Protein AF-A0A3N5S1J9-F1 (afdb_monomer)

Foldseek 3Di:
DADQKDAACDCLQPPVAHHQKMFGFDCPDPCKPPVNDDQFWWFWWFQQADADPVRGTDIDIFGFHDWDDDPNAIFTATGRPNDPGGDPSGRPGHHNNGGRITGPDIGPHVVVVVVCCDPPNVVVVVVVVVVVVVVVPPPDPPPPPDPDD

Solvent-accessible surface area (backbone atoms only — not comparable to full-atom values): 8534 Å² total; per-residue (Å²): 134,88,75,54,64,47,74,36,84,53,64,41,32,33,89,85,43,49,62,51,17,34,38,32,41,41,52,88,46,73,81,30,27,73,97,51,62,52,70,67,42,41,34,34,30,39,22,79,69,41,56,44,98,88,67,44,59,34,77,47,70,30,29,28,73,41,74,52,70,55,98,89,36,69,27,35,33,26,28,27,71,59,42,96,64,64,47,80,46,47,38,23,84,36,44,72,89,29,56,66,22,29,55,78,46,75,46,77,36,60,69,57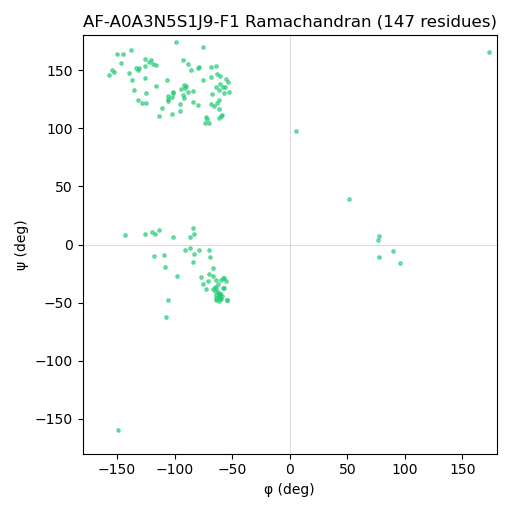,56,54,53,54,60,33,87,71,50,35,58,55,54,51,51,52,54,53,50,51,52,56,57,70,67,51,79,77,81,78,80,79,79,77,83,80,132

Radius of gyration: 24.7 Å; Cα contacts (8 Å, |Δi|>4): 249; chains: 1; bounding box: 45×32×92 Å

Sequence (149 aa):
SFNPFYVVVSGSMVPKINIGDIVIIKNNSFETSFNNLRVGDIIVFRAPEATTEDGKPKVIVHRISEIGTFLGKEVVTTKGDANPYSIPGIDFPLFMENYVGKVVYVIPKIGTISMILTPPINYIIMAIIIGLLIYSIRPRKVEHENETV

Secondary structure (DSSP, 8-state):
----EEE--SGGGTTTS-TT-EEEEE-SSGGGSGGG--TT-EEEEEEEEEE-TTSPEEEEEEEEEEEEEETTEEEEEEE-TT-SS--BTTTBSB-TTTEEEEEEEEE--HHHHHHHTSTTHHHHHHHHHHHHHHHHHSPP---------

Structure (mmCIF, N/CA/C/O backbone):
data_AF-A0A3N5S1J9-F1
#
_entry.id   AF-A0A3N5S1J9-F1
#
loop_
_atom_site.group_PDB
_atom_site.id
_atom_site.type_symbol
_atom_site.label_atom_id
_atom_site.label_alt_id
_atom_site.label_comp_id
_atom_site.label_asym_id
_atom_site.label_entity_id
_atom_site.label_seq_id
_atom_site.pdbx_PDB_ins_code
_atom_site.Cartn_x
_atom_site.Cartn_y
_atom_site.Cartn_z
_atom_site.occupancy
_atom_site.B_iso_or_equiv
_atom_site.auth_seq_id
_atom_site.auth_comp_id
_atom_site.auth_asym_id
_atom_site.auth_atom_id
_atom_site.pdbx_PDB_model_num
ATOM 1 N N . SER A 1 1 ? 3.950 18.140 0.363 1.00 69.62 1 SER A N 1
ATOM 2 C CA . SER A 1 1 ? 4.121 17.657 -1.022 1.00 69.62 1 SER A CA 1
ATOM 3 C C . SER A 1 1 ? 3.573 16.242 -1.117 1.00 69.62 1 SER A C 1
ATOM 5 O O . SER A 1 1 ? 3.839 15.458 -0.211 1.00 69.62 1 SER A O 1
ATOM 7 N N . PHE A 1 2 ? 2.764 15.936 -2.133 1.00 85.00 2 PHE A N 1
ATOM 8 C CA . PHE A 1 2 ? 2.235 14.590 -2.386 1.00 85.00 2 PHE A CA 1
ATOM 9 C C . PHE A 1 2 ? 3.272 13.777 -3.171 1.00 85.00 2 PHE A C 1
ATOM 11 O O . PHE A 1 2 ? 3.805 14.282 -4.156 1.00 85.00 2 PHE A O 1
ATOM 18 N N . ASN A 1 3 ? 3.563 12.547 -2.740 1.00 90.56 3 ASN A N 1
ATOM 19 C CA . ASN A 1 3 ? 4.427 11.637 -3.489 1.00 90.56 3 ASN A CA 1
ATOM 20 C C . ASN A 1 3 ? 3.554 10.595 -4.214 1.00 90.56 3 ASN A C 1
ATOM 22 O O . ASN A 1 3 ? 2.923 9.783 -3.537 1.00 90.56 3 ASN A O 1
ATOM 26 N N . PRO A 1 4 ? 3.483 10.611 -5.558 1.00 92.81 4 PRO A N 1
ATOM 27 C CA . PRO A 1 4 ? 2.614 9.711 -6.309 1.00 92.81 4 PRO A CA 1
ATOM 28 C C . PRO A 1 4 ? 3.171 8.290 -6.460 1.00 92.81 4 PRO A C 1
ATOM 30 O O . PRO A 1 4 ? 2.478 7.447 -7.026 1.00 92.81 4 PRO A O 1
ATOM 33 N N . PHE A 1 5 ? 4.394 8.002 -5.998 1.00 94.19 5 PHE A N 1
ATOM 34 C CA . PHE A 1 5 ? 5.000 6.679 -6.139 1.00 94.19 5 PHE A CA 1
ATOM 35 C C . PHE A 1 5 ? 5.768 6.221 -4.894 1.00 94.19 5 PHE A C 1
ATOM 37 O O . PHE A 1 5 ? 6.385 7.017 -4.187 1.00 94.19 5 PHE A O 1
ATOM 44 N N . TYR A 1 6 ? 5.758 4.909 -4.649 1.00 95.06 6 TYR A N 1
ATOM 45 C CA . TYR A 1 6 ? 6.461 4.268 -3.534 1.00 95.06 6 TYR A CA 1
ATOM 46 C C . TYR A 1 6 ? 7.159 2.993 -3.998 1.00 95.06 6 TYR A C 1
ATOM 48 O O . TYR A 1 6 ? 6.608 2.238 -4.795 1.00 95.06 6 TYR A O 1
ATOM 56 N N . VAL A 1 7 ? 8.362 2.743 -3.481 1.00 93.31 7 VAL A N 1
ATOM 57 C CA . VAL A 1 7 ? 9.087 1.483 -3.695 1.00 93.31 7 VAL A CA 1
ATOM 58 C C . VAL A 1 7 ? 8.669 0.492 -2.615 1.00 93.31 7 VAL A C 1
ATOM 60 O O . VAL A 1 7 ? 8.678 0.822 -1.429 1.00 93.31 7 VAL A O 1
ATOM 63 N N . VAL A 1 8 ? 8.321 -0.727 -3.013 1.00 94.50 8 VAL A N 1
ATOM 64 C CA . VAL A 1 8 ? 7.974 -1.802 -2.082 1.00 94.50 8 VAL A CA 1
ATOM 65 C C . VAL A 1 8 ? 9.243 -2.416 -1.509 1.00 94.50 8 VAL A C 1
ATOM 67 O O . VAL A 1 8 ? 10.080 -2.945 -2.239 1.00 94.50 8 VAL A O 1
ATOM 70 N N . VAL A 1 9 ? 9.380 -2.351 -0.186 1.00 92.69 9 VAL A N 1
ATOM 71 C CA . VAL A 1 9 ? 10.600 -2.764 0.532 1.00 92.69 9 VAL A CA 1
ATOM 72 C C . VAL A 1 9 ? 10.438 -4.053 1.340 1.00 92.69 9 VAL A C 1
ATOM 74 O O . VAL A 1 9 ? 11.427 -4.590 1.828 1.00 92.69 9 VAL A O 1
ATOM 77 N N . SER A 1 10 ? 9.216 -4.573 1.480 1.00 93.94 10 SER A N 1
ATOM 78 C CA . SER A 1 10 ? 8.920 -5.797 2.232 1.00 93.94 10 SER A CA 1
ATOM 79 C C . SER A 1 10 ? 8.159 -6.815 1.382 1.00 93.94 10 SER A C 1
ATOM 81 O O . SER A 1 10 ? 7.536 -6.480 0.376 1.00 93.94 10 SER A O 1
ATOM 83 N N . GLY A 1 11 ? 8.211 -8.082 1.794 1.00 95.44 11 GLY A N 1
ATOM 84 C CA . GLY A 1 11 ? 7.514 -9.181 1.123 1.00 95.44 11 GLY A CA 1
ATOM 85 C C . GLY A 1 11 ? 6.042 -9.340 1.511 1.00 95.44 11 GLY A C 1
ATOM 86 O O . GLY A 1 11 ? 5.446 -10.344 1.140 1.00 95.44 11 GLY A O 1
ATOM 87 N N . SER A 1 12 ? 5.438 -8.403 2.256 1.00 97.19 12 SER A N 1
ATOM 88 C CA . SER A 1 12 ? 4.078 -8.588 2.794 1.00 97.19 12 SER A CA 1
ATOM 89 C C . SER A 1 12 ? 2.996 -8.637 1.715 1.00 97.19 12 SER A C 1
ATOM 91 O O . SER A 1 12 ? 1.923 -9.176 1.958 1.00 97.19 12 SER A O 1
ATOM 93 N N . MET A 1 13 ? 3.269 -8.112 0.519 1.00 97.81 13 MET A N 1
ATOM 94 C CA . MET A 1 13 ? 2.332 -8.091 -0.611 1.00 97.81 13 MET A CA 1
ATOM 95 C C . MET A 1 13 ? 2.602 -9.175 -1.670 1.00 97.81 13 MET 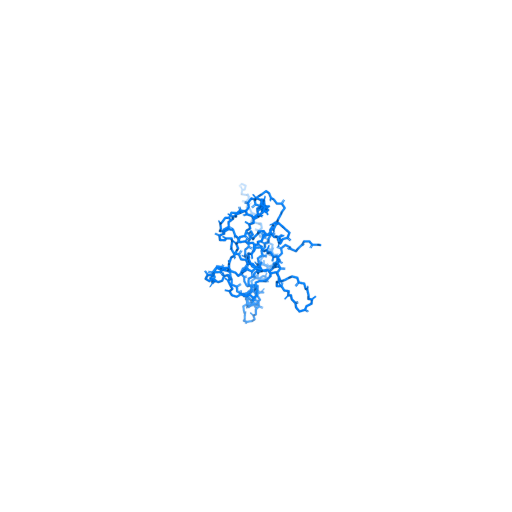A C 1
ATOM 97 O O . MET A 1 13 ? 1.951 -9.198 -2.717 1.00 97.81 13 MET A O 1
ATOM 101 N N . VAL A 1 14 ? 3.541 -10.090 -1.415 1.00 95.88 14 VAL A N 1
ATOM 102 C CA . VAL A 1 14 ? 3.824 -11.233 -2.298 1.00 95.88 14 VAL A CA 1
ATOM 103 C C . VAL A 1 14 ? 2.634 -12.213 -2.283 1.00 95.88 14 VAL A C 1
ATOM 105 O O . VAL A 1 14 ? 2.012 -12.390 -1.237 1.00 95.88 14 VAL A O 1
ATOM 108 N N . PRO A 1 15 ? 2.295 -12.866 -3.416 1.00 93.94 15 PRO A N 1
ATOM 109 C CA . PRO A 1 15 ? 2.960 -12.795 -4.724 1.00 93.94 15 PRO A CA 1
ATOM 110 C C . PRO A 1 15 ? 2.476 -11.655 -5.627 1.00 93.94 15 PRO A C 1
ATOM 112 O O . PRO A 1 15 ? 2.992 -11.502 -6.733 1.00 93.94 15 PRO A O 1
ATOM 115 N N . LYS A 1 16 ? 1.478 -10.868 -5.207 1.00 93.25 16 LYS A N 1
ATOM 116 C CA . LYS A 1 16 ? 0.833 -9.889 -6.089 1.00 93.25 16 LYS A CA 1
ATOM 117 C C . LYS A 1 16 ? 1.716 -8.677 -6.382 1.00 93.25 16 LYS A C 1
ATOM 119 O O . LYS A 1 16 ? 1.682 -8.180 -7.506 1.00 93.25 16 LYS A O 1
ATOM 124 N N . ILE A 1 17 ? 2.465 -8.207 -5.387 1.00 95.44 17 ILE A N 1
ATOM 125 C CA . ILE A 1 17 ? 3.434 -7.116 -5.506 1.00 95.44 17 ILE A CA 1
ATOM 126 C C . ILE A 1 17 ? 4.738 -7.571 -4.856 1.00 95.44 17 ILE A C 1
ATOM 128 O O . ILE A 1 17 ? 4.759 -7.981 -3.695 1.00 95.44 17 ILE A O 1
ATOM 132 N N . ASN A 1 18 ? 5.825 -7.525 -5.618 1.00 95.12 18 ASN A N 1
ATOM 133 C CA . ASN A 1 18 ? 7.121 -8.031 -5.196 1.00 95.12 18 ASN A CA 1
ATOM 134 C C . ASN A 1 18 ? 7.974 -6.937 -4.552 1.00 95.12 18 ASN A C 1
ATOM 136 O O . ASN A 1 18 ? 7.817 -5.746 -4.818 1.00 95.12 18 ASN A O 1
ATOM 140 N N . ILE A 1 19 ? 8.956 -7.363 -3.757 1.00 93.50 19 ILE A N 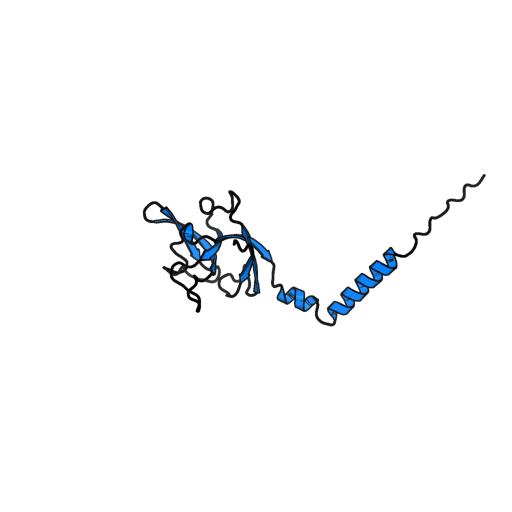1
ATOM 141 C CA . ILE A 1 19 ? 10.020 -6.477 -3.277 1.00 93.50 19 ILE A CA 1
ATOM 142 C C . ILE A 1 19 ? 10.728 -5.850 -4.488 1.00 93.50 19 ILE A C 1
ATOM 144 O O . ILE A 1 19 ? 11.136 -6.559 -5.414 1.00 93.50 19 ILE A O 1
ATOM 148 N N . GLY A 1 20 ? 10.880 -4.526 -4.461 1.00 92.06 20 GLY A N 1
ATOM 149 C CA . GLY A 1 20 ? 11.482 -3.722 -5.524 1.00 92.06 20 GLY A CA 1
ATOM 150 C C . GLY A 1 20 ? 10.506 -3.218 -6.591 1.00 92.06 20 GLY A C 1
ATOM 151 O O . GLY A 1 20 ? 10.922 -2.432 -7.444 1.00 92.06 20 GLY A O 1
ATOM 152 N N . ASP A 1 21 ? 9.234 -3.628 -6.558 1.00 94.12 21 ASP A N 1
ATOM 153 C CA . ASP A 1 21 ? 8.203 -3.035 -7.413 1.00 94.12 21 ASP A CA 1
ATOM 154 C C . ASP A 1 21 ? 7.915 -1.590 -6.983 1.00 94.12 21 ASP A C 1
ATOM 156 O O . ASP A 1 21 ? 8.065 -1.222 -5.813 1.00 94.12 21 ASP A O 1
ATOM 160 N N . ILE A 1 22 ? 7.476 -0.767 -7.934 1.00 94.88 22 ILE A N 1
ATOM 161 C CA . ILE A 1 22 ? 7.010 0.593 -7.663 1.00 94.88 22 ILE A CA 1
ATOM 162 C C . ILE A 1 22 ? 5.495 0.620 -7.766 1.00 94.88 22 ILE A C 1
ATOM 164 O O . ILE A 1 22 ? 4.929 0.267 -8.799 1.00 94.88 22 ILE A O 1
ATOM 168 N N . VAL A 1 23 ? 4.833 1.091 -6.715 1.00 96.62 23 VAL A N 1
ATOM 169 C CA . VAL A 1 23 ? 3.396 1.357 -6.740 1.00 96.62 23 VAL A CA 1
ATOM 170 C C . VAL A 1 23 ? 3.151 2.819 -7.072 1.00 96.62 23 VAL A C 1
ATOM 172 O O . VAL A 1 23 ? 3.783 3.707 -6.502 1.00 96.62 23 VAL A O 1
ATOM 175 N N . ILE A 1 24 ? 2.221 3.065 -7.990 1.00 97.31 24 ILE A N 1
ATOM 176 C CA . ILE A 1 24 ? 1.717 4.397 -8.318 1.00 97.31 24 ILE A CA 1
ATOM 177 C C . ILE A 1 24 ? 0.374 4.575 -7.628 1.00 97.31 24 ILE A C 1
ATOM 179 O O . ILE A 1 24 ? -0.508 3.719 -7.755 1.00 97.31 24 ILE A O 1
ATOM 183 N N . ILE A 1 25 ? 0.211 5.694 -6.928 1.00 97.88 25 ILE A N 1
ATOM 184 C CA . ILE A 1 25 ? -0.996 5.998 -6.166 1.00 97.88 25 ILE A CA 1
ATOM 185 C C . ILE A 1 25 ? -1.735 7.226 -6.685 1.00 97.88 25 ILE A C 1
ATOM 187 O O . ILE A 1 25 ? -1.149 8.149 -7.253 1.00 97.88 25 ILE A O 1
ATOM 191 N N . LYS A 1 26 ? -3.041 7.253 -6.426 1.00 96.62 26 LYS A N 1
ATOM 192 C CA . LYS A 1 26 ? -3.899 8.431 -6.580 1.00 96.62 26 LYS A CA 1
ATOM 193 C C . LYS A 1 26 ? -4.754 8.618 -5.330 1.00 96.62 26 LYS A C 1
ATOM 195 O O . LYS A 1 26 ? -5.083 7.651 -4.648 1.00 96.62 26 LYS A O 1
ATOM 200 N N . ASN A 1 27 ? -5.088 9.868 -5.033 1.00 93.12 27 ASN A N 1
ATOM 201 C CA . ASN A 1 27 ? -5.984 10.242 -3.935 1.00 93.12 27 ASN A CA 1
ATOM 202 C C . ASN A 1 27 ? -6.887 11.443 -4.274 1.00 93.12 27 ASN A C 1
ATOM 204 O O . ASN A 1 27 ? -7.548 11.994 -3.400 1.00 93.12 27 ASN A O 1
ATOM 208 N N . ASN A 1 28 ? -6.880 11.878 -5.535 1.00 88.12 28 ASN A N 1
ATOM 209 C CA . ASN A 1 28 ? -7.513 13.107 -6.009 1.00 88.12 28 ASN A CA 1
ATOM 210 C C . ASN A 1 28 ? -8.691 12.846 -6.962 1.00 88.12 28 ASN A C 1
ATOM 212 O O . ASN A 1 28 ? -9.150 13.768 -7.632 1.00 88.12 28 ASN A O 1
ATOM 216 N N . SER A 1 29 ? -9.169 11.603 -7.051 1.00 92.19 29 SER A N 1
ATOM 217 C CA . SER A 1 29 ? -10.364 11.240 -7.816 1.00 92.19 29 SER A CA 1
ATOM 218 C C . SER A 1 29 ? -11.417 10.619 -6.907 1.00 92.19 29 SER A C 1
ATOM 220 O O . SER A 1 29 ? -11.090 10.092 -5.847 1.00 92.19 29 SER A O 1
ATOM 222 N N . PHE A 1 30 ? -12.678 10.633 -7.346 1.00 92.62 30 PHE A N 1
ATOM 223 C CA . PHE A 1 30 ? -13.786 10.030 -6.603 1.00 92.62 30 PHE A CA 1
ATOM 224 C C . PHE A 1 30 ? -13.513 8.557 -6.254 1.00 92.62 30 PHE A C 1
ATOM 226 O O . PHE A 1 30 ? -13.614 8.179 -5.098 1.00 92.62 30 PHE A O 1
ATOM 233 N N . GLU A 1 31 ? -13.066 7.737 -7.206 1.00 93.06 31 GLU A N 1
ATOM 234 C CA . GLU A 1 31 ? -12.774 6.306 -6.978 1.00 93.06 31 GLU A CA 1
ATOM 235 C C . GLU A 1 31 ? -11.548 6.024 -6.093 1.00 93.06 31 GLU A C 1
ATOM 237 O O . GLU A 1 31 ? -11.286 4.873 -5.732 1.00 93.06 31 GLU A O 1
ATOM 242 N N . THR A 1 32 ? -10.752 7.055 -5.803 1.00 95.44 32 THR A N 1
ATOM 243 C CA . THR A 1 32 ? -9.530 6.957 -4.996 1.00 95.44 32 THR A CA 1
ATOM 244 C C . THR A 1 32 ? -9.599 7.820 -3.741 1.00 95.44 32 THR A C 1
ATOM 246 O O . THR A 1 32 ? -8.590 7.991 -3.058 1.00 95.44 32 THR A O 1
ATOM 249 N N . SER A 1 33 ? -10.771 8.364 -3.404 1.00 95.44 33 SER A N 1
ATOM 250 C CA . SER A 1 33 ? -10.993 9.014 -2.117 1.00 95.44 33 SER A CA 1
ATOM 251 C C . SER A 1 33 ? -11.223 7.966 -1.027 1.00 95.44 33 SER A C 1
ATOM 253 O O . SER A 1 33 ? -11.694 6.864 -1.302 1.00 95.44 33 SER A O 1
ATOM 255 N N . PHE A 1 34 ? -10.892 8.322 0.216 1.00 96.19 34 PHE A N 1
ATOM 256 C CA . PHE A 1 34 ? -10.997 7.420 1.366 1.00 96.19 34 PHE A CA 1
ATOM 257 C C . PHE A 1 34 ? -12.407 6.822 1.519 1.00 96.19 34 PHE A C 1
ATOM 259 O O . PHE A 1 34 ? -12.550 5.609 1.567 1.00 96.19 34 PHE A O 1
ATOM 266 N N . ASN A 1 35 ? -13.440 7.664 1.442 1.00 94.62 35 ASN A N 1
ATOM 267 C CA . ASN A 1 35 ? -14.843 7.265 1.632 1.00 94.62 35 ASN A CA 1
ATOM 268 C C . ASN A 1 35 ? -15.419 6.388 0.499 1.00 94.62 35 ASN A C 1
ATOM 270 O O . ASN A 1 35 ? -16.583 6.006 0.537 1.00 94.62 35 ASN A O 1
ATOM 274 N N . ASN A 1 36 ? -14.651 6.149 -0.567 1.00 96.25 36 ASN A N 1
ATOM 275 C CA . ASN A 1 36 ? -15.058 5.324 -1.708 1.00 96.25 36 ASN A CA 1
ATOM 276 C C . ASN A 1 36 ? -14.178 4.078 -1.867 1.00 96.25 36 ASN A C 1
ATOM 278 O O . ASN A 1 36 ? -14.263 3.381 -2.886 1.00 96.25 36 ASN A O 1
ATOM 282 N N . LEU A 1 37 ? -13.317 3.812 -0.882 1.00 97.50 37 LEU A N 1
ATOM 283 C CA . LEU A 1 37 ? -12.512 2.604 -0.835 1.00 97.50 37 LEU A CA 1
ATOM 284 C C . LEU A 1 37 ? -13.406 1.369 -0.709 1.00 97.50 37 LEU A C 1
ATOM 286 O O . LEU A 1 37 ? -14.531 1.416 -0.212 1.00 97.50 37 LEU A O 1
ATOM 290 N N . ARG A 1 38 ? -12.899 0.238 -1.193 1.00 98.12 38 ARG A N 1
ATOM 291 C CA . ARG A 1 38 ? -13.599 -1.048 -1.149 1.00 98.12 38 ARG A CA 1
ATOM 292 C C . ARG A 1 38 ? -12.691 -2.130 -0.596 1.00 98.12 38 ARG A C 1
ATOM 294 O O . ARG A 1 38 ? -11.474 -2.092 -0.776 1.00 98.12 38 ARG A O 1
ATOM 301 N N . VAL A 1 39 ? -13.296 -3.143 0.022 1.00 98.56 39 VAL A N 1
ATOM 302 C CA . VAL A 1 39 ? -12.584 -4.380 0.365 1.00 98.56 39 VAL A CA 1
ATOM 303 C C . VAL A 1 39 ? -11.900 -4.930 -0.887 1.00 98.56 39 VAL A C 1
ATOM 305 O O . VAL A 1 39 ? -12.503 -5.010 -1.957 1.00 98.56 39 VAL A O 1
ATOM 308 N N . GLY A 1 40 ? -10.620 -5.273 -0.755 1.00 98.31 40 GLY A N 1
ATOM 309 C CA . GLY A 1 40 ? -9.773 -5.722 -1.854 1.00 98.31 40 GLY A CA 1
ATOM 310 C C . GLY A 1 40 ? -8.918 -4.631 -2.505 1.00 98.31 40 GLY A C 1
ATOM 311 O O . GLY A 1 40 ? -7.943 -4.984 -3.177 1.00 98.31 40 GLY A O 1
ATOM 312 N N . ASP A 1 41 ? -9.206 -3.345 -2.282 1.00 98.56 41 ASP A N 1
ATOM 313 C CA . ASP A 1 41 ? -8.332 -2.258 -2.734 1.00 98.56 41 ASP A CA 1
ATOM 314 C C . ASP A 1 41 ? -6.963 -2.340 -2.052 1.00 98.56 41 ASP A C 1
ATOM 316 O O . ASP A 1 41 ? -6.848 -2.743 -0.896 1.00 98.56 41 ASP A O 1
ATOM 320 N N . ILE A 1 42 ? -5.909 -1.945 -2.766 1.00 98.62 42 ILE A N 1
ATOM 321 C CA . ILE A 1 42 ? -4.560 -1.820 -2.205 1.00 98.62 42 ILE A CA 1
ATOM 322 C C . ILE A 1 42 ? -4.302 -0.342 -1.963 1.00 98.62 42 ILE A C 1
ATOM 324 O O . ILE A 1 42 ? -4.444 0.472 -2.878 1.00 98.62 42 ILE A O 1
ATOM 328 N N . ILE A 1 43 ? -3.910 0.005 -0.744 1.00 98.62 43 ILE A N 1
ATOM 329 C CA . ILE A 1 43 ? -3.679 1.390 -0.348 1.00 98.62 43 ILE A CA 1
ATOM 330 C C . ILE A 1 43 ? -2.290 1.568 0.242 1.00 98.62 43 ILE A C 1
ATOM 332 O O . ILE A 1 43 ? -1.695 0.646 0.798 1.00 98.62 43 ILE A O 1
ATOM 336 N N . VAL A 1 44 ? -1.800 2.794 0.119 1.00 98.38 44 VAL A N 1
ATOM 337 C CA . VAL A 1 44 ? -0.643 3.296 0.841 1.00 98.38 44 VAL A CA 1
ATOM 338 C C . VAL A 1 44 ? -1.150 4.157 1.988 1.00 98.38 44 VAL A C 1
ATOM 340 O O . VAL A 1 44 ? -2.006 5.028 1.795 1.00 98.38 44 VAL A O 1
ATOM 343 N N . PHE A 1 45 ? -0.626 3.918 3.182 1.00 98.06 45 PHE A N 1
ATOM 344 C CA . PHE A 1 45 ? -1.006 4.647 4.387 1.00 98.06 45 PHE A CA 1
ATOM 345 C C . PHE A 1 45 ? 0.193 4.843 5.317 1.00 98.06 45 PHE A C 1
ATOM 347 O O . PHE A 1 45 ? 1.235 4.201 5.174 1.00 98.06 45 PHE A O 1
ATOM 354 N N . ARG A 1 46 ? 0.042 5.761 6.269 1.00 97.81 46 ARG A N 1
ATOM 355 C CA . ARG A 1 46 ? 0.971 5.981 7.378 1.00 97.81 46 ARG A CA 1
ATOM 356 C C . ARG A 1 46 ? 0.490 5.203 8.596 1.00 97.81 46 ARG A C 1
ATOM 358 O O . ARG A 1 46 ? -0.628 5.439 9.055 1.00 97.81 46 ARG A O 1
ATOM 365 N N . ALA A 1 47 ? 1.325 4.300 9.098 1.00 97.44 47 ALA A N 1
ATOM 366 C CA . ALA A 1 47 ? 1.017 3.498 10.274 1.00 97.44 47 ALA A CA 1
ATOM 367 C C . ALA A 1 47 ? 0.724 4.403 11.490 1.00 97.44 47 ALA A C 1
ATOM 369 O O . ALA A 1 47 ? 1.470 5.365 11.695 1.00 97.44 47 ALA A O 1
ATOM 370 N N . PRO A 1 48 ? -0.325 4.122 12.285 1.00 96.38 48 PRO A N 1
ATOM 371 C CA . PRO A 1 48 ? -0.668 4.927 13.457 1.00 96.38 48 PRO A CA 1
ATOM 372 C C . PRO A 1 48 ? 0.441 4.976 14.520 1.00 96.38 48 PRO A C 1
ATOM 374 O O . PRO A 1 48 ? 0.771 6.055 15.001 1.00 96.38 48 PRO A O 1
ATOM 377 N N . GLU A 1 49 ? 1.034 3.826 14.856 1.00 96.81 49 GLU A N 1
ATOM 378 C CA . GLU A 1 49 ? 1.963 3.695 15.992 1.00 96.81 49 GLU A CA 1
ATOM 379 C C . GLU A 1 49 ? 3.380 3.265 15.589 1.00 96.81 49 GLU A C 1
ATOM 381 O O . GLU A 1 49 ? 4.302 3.320 16.400 1.00 96.81 49 GLU A O 1
ATOM 3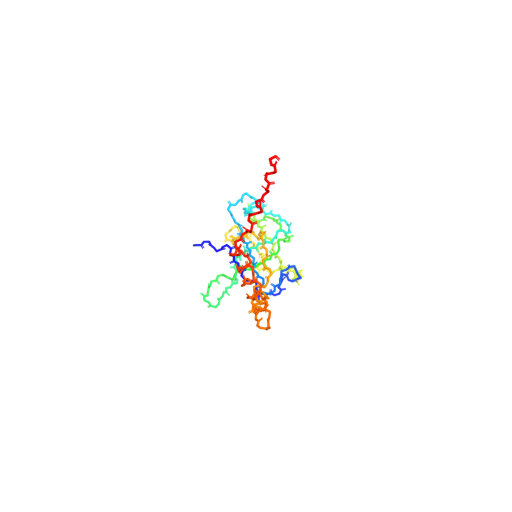86 N N . ALA A 1 50 ? 3.601 2.861 14.333 1.00 95.19 50 ALA A N 1
ATOM 387 C CA . ALA A 1 50 ? 4.937 2.497 13.866 1.00 95.19 50 ALA A CA 1
ATOM 388 C C . ALA A 1 50 ? 5.670 3.674 13.231 1.00 95.19 50 ALA A C 1
ATOM 390 O O . ALA A 1 50 ? 5.193 4.271 12.265 1.00 95.19 50 ALA A O 1
ATOM 391 N N . THR A 1 51 ? 6.894 3.919 13.697 1.00 96.00 51 THR A N 1
ATOM 392 C CA . THR A 1 51 ? 7.772 4.977 13.195 1.00 96.00 51 THR A CA 1
ATOM 393 C C . THR A 1 51 ? 9.077 4.441 12.601 1.00 96.00 51 THR A C 1
ATOM 395 O O . THR A 1 51 ? 9.517 3.323 12.876 1.00 96.00 51 THR A O 1
ATOM 398 N N . THR A 1 52 ? 9.667 5.219 11.701 1.00 94.38 52 THR A N 1
ATOM 399 C CA . THR A 1 52 ? 11.036 5.073 11.204 1.00 94.38 52 THR A CA 1
ATOM 400 C C . THR A 1 52 ? 12.037 5.568 12.254 1.00 94.38 52 THR A C 1
ATOM 402 O O . THR A 1 52 ? 11.656 6.193 13.242 1.00 94.38 52 THR A O 1
ATOM 405 N N . GLU A 1 53 ? 13.330 5.310 12.042 1.00 94.00 53 GLU A N 1
ATOM 406 C CA . GLU A 1 53 ? 14.400 5.732 12.965 1.00 94.00 53 GLU A CA 1
ATOM 407 C C . GLU A 1 53 ? 14.457 7.256 13.162 1.00 94.00 53 GLU A C 1
ATOM 409 O O . GLU A 1 53 ? 14.776 7.731 14.246 1.00 94.00 53 GLU A O 1
ATOM 414 N N . ASP A 1 54 ? 14.077 8.030 12.143 1.00 95.00 54 ASP A N 1
ATOM 415 C CA . ASP A 1 54 ? 13.962 9.492 12.193 1.00 95.00 54 ASP A CA 1
ATOM 416 C C . ASP A 1 54 ? 12.613 9.984 12.761 1.00 95.00 54 ASP A C 1
ATOM 418 O O . ASP A 1 54 ? 12.266 11.157 12.622 1.00 95.00 54 ASP A O 1
ATOM 422 N N . GLY A 1 55 ? 11.837 9.097 13.394 1.00 95.00 55 GLY A N 1
ATOM 423 C CA . GLY A 1 55 ? 10.616 9.426 14.132 1.00 95.00 55 GLY A CA 1
ATOM 424 C C . GLY A 1 55 ? 9.380 9.693 13.269 1.00 95.00 55 GLY A C 1
ATOM 425 O O . GLY A 1 55 ? 8.347 10.107 13.793 1.00 95.00 55 GLY A O 1
ATOM 426 N N . LYS A 1 56 ? 9.442 9.464 11.953 1.00 94.38 56 LYS A N 1
ATOM 427 C CA . LYS A 1 56 ? 8.293 9.653 11.054 1.00 94.38 56 LYS A CA 1
ATOM 428 C C . LYS A 1 56 ? 7.424 8.396 11.018 1.00 94.38 56 LYS A C 1
ATOM 430 O O . LYS A 1 56 ? 7.957 7.300 11.140 1.00 94.38 56 LYS A O 1
ATOM 435 N N . PRO A 1 57 ? 6.105 8.496 10.788 1.00 96.06 57 PRO A N 1
ATOM 436 C CA . PRO A 1 57 ? 5.268 7.313 10.599 1.00 96.06 57 PRO A CA 1
ATOM 437 C C . PRO A 1 57 ? 5.777 6.425 9.456 1.00 96.06 57 PRO A C 1
ATOM 439 O O . PRO A 1 57 ? 6.089 6.925 8.368 1.00 96.06 57 PRO A O 1
ATOM 442 N N . LYS A 1 58 ? 5.821 5.106 9.669 1.00 96.56 58 LYS A N 1
ATOM 443 C CA . LYS A 1 58 ? 6.146 4.144 8.610 1.00 96.56 58 LYS A CA 1
ATOM 444 C C . LYS A 1 58 ? 5.073 4.195 7.529 1.00 96.56 58 LYS A C 1
ATOM 446 O O . LYS A 1 58 ? 3.880 4.190 7.824 1.00 96.56 58 LYS A O 1
ATOM 451 N N . VAL A 1 59 ? 5.505 4.209 6.272 1.00 97.00 59 VAL A N 1
ATOM 452 C CA . VAL A 1 59 ? 4.605 4.111 5.120 1.00 97.00 59 VAL A CA 1
ATOM 453 C C . VAL A 1 59 ? 4.466 2.647 4.724 1.00 97.00 59 VAL A C 1
ATOM 455 O O . VAL A 1 59 ? 5.470 1.970 4.504 1.00 97.00 59 VAL A O 1
ATOM 458 N N . ILE A 1 60 ? 3.231 2.161 4.643 1.00 98.12 60 ILE A N 1
ATOM 459 C CA . ILE A 1 60 ? 2.907 0.751 4.414 1.00 98.12 60 ILE A CA 1
ATOM 460 C C . ILE A 1 60 ? 1.980 0.635 3.205 1.00 98.12 60 ILE A C 1
ATOM 462 O O . ILE A 1 60 ? 1.121 1.489 2.986 1.00 98.12 60 ILE A O 1
ATOM 466 N N . VAL A 1 61 ? 2.170 -0.428 2.421 1.00 98.38 61 VAL A N 1
ATOM 467 C CA . VAL A 1 61 ? 1.312 -0.804 1.292 1.00 98.38 61 VAL A CA 1
ATOM 468 C C . VAL A 1 61 ? 0.621 -2.111 1.650 1.00 98.38 61 VAL A C 1
ATOM 470 O O . VAL A 1 61 ? 1.306 -3.124 1.697 1.00 98.38 61 VAL A O 1
ATOM 473 N N . HIS A 1 62 ? -0.691 -2.111 1.889 1.00 98.62 62 HIS A N 1
ATOM 474 C CA . HIS A 1 62 ? -1.464 -3.327 2.189 1.00 98.62 62 HIS A CA 1
ATOM 475 C C . HIS A 1 62 ? -2.815 -3.339 1.463 1.00 98.62 62 HIS A C 1
ATOM 477 O O . HIS A 1 62 ? -3.252 -2.327 0.908 1.00 98.62 62 HIS A O 1
ATOM 483 N N . ARG A 1 63 ? -3.476 -4.502 1.460 1.00 98.69 63 ARG A N 1
ATOM 484 C CA . ARG A 1 63 ? -4.828 -4.676 0.927 1.00 98.69 63 ARG A CA 1
ATOM 485 C C . ARG A 1 63 ? -5.867 -4.479 2.023 1.00 98.69 63 ARG A C 1
ATOM 487 O O . ARG A 1 63 ? -5.704 -4.998 3.125 1.00 98.69 63 ARG A O 1
ATOM 494 N N . ILE A 1 64 ? -6.947 -3.777 1.703 1.00 98.69 64 ILE A N 1
ATOM 495 C CA . ILE A 1 64 ? -8.114 -3.638 2.571 1.00 98.69 64 ILE A CA 1
ATOM 496 C C . ILE A 1 64 ? -8.777 -5.002 2.729 1.00 98.69 64 ILE A C 1
ATOM 498 O O . ILE A 1 64 ? -9.228 -5.595 1.746 1.00 98.69 64 ILE A O 1
ATOM 502 N N . SER A 1 65 ? -8.847 -5.484 3.965 1.00 98.56 65 SER A N 1
ATOM 503 C CA . SER A 1 65 ? -9.565 -6.706 4.325 1.00 98.56 65 SER A CA 1
ATOM 504 C C . SER A 1 65 ? -10.958 -6.415 4.869 1.00 98.56 65 SER A C 1
ATOM 506 O O . SER A 1 65 ? -11.842 -7.251 4.718 1.00 98.56 65 SER A O 1
ATOM 508 N N . GLU A 1 66 ? -11.169 -5.241 5.467 1.00 98.38 66 GLU A N 1
ATOM 509 C CA . GLU A 1 66 ? -12.450 -4.851 6.055 1.00 98.38 66 GLU A CA 1
ATOM 510 C C . GLU A 1 66 ? -12.615 -3.327 6.039 1.00 98.38 66 GLU A C 1
ATOM 512 O O . GLU A 1 66 ? -11.639 -2.580 6.147 1.00 98.38 66 GLU A O 1
ATOM 517 N N . ILE A 1 67 ? -13.863 -2.880 5.907 1.00 98.19 67 ILE A N 1
ATOM 518 C CA . ILE A 1 67 ? -14.278 -1.489 6.090 1.00 98.19 67 ILE A CA 1
ATOM 519 C C . ILE A 1 67 ? -15.381 -1.497 7.136 1.00 98.19 67 ILE A C 1
ATOM 521 O O . ILE A 1 67 ? -16.330 -2.274 7.032 1.00 98.19 67 ILE A O 1
ATOM 525 N N . GLY A 1 68 ? -15.246 -0.639 8.137 1.00 96.19 68 GLY A N 1
ATOM 526 C CA . GLY A 1 68 ? -16.162 -0.589 9.261 1.00 96.19 68 GLY A CA 1
ATOM 527 C C . GLY A 1 68 ? -16.296 0.813 9.826 1.00 96.19 68 GLY A C 1
ATOM 528 O O . GLY A 1 68 ? -16.009 1.821 9.179 1.00 96.19 68 GLY A O 1
ATOM 529 N N . THR A 1 69 ? -16.756 0.880 11.068 1.00 95.19 69 THR A N 1
ATOM 530 C CA . THR A 1 69 ? -16.954 2.142 11.773 1.00 95.19 69 THR A CA 1
ATOM 531 C C . THR A 1 69 ? -16.407 2.027 13.187 1.00 95.19 69 THR A C 1
ATOM 533 O O . THR A 1 69 ? -16.704 1.069 13.896 1.00 95.19 69 THR A O 1
ATOM 536 N N . PHE A 1 70 ? -15.636 3.023 13.617 1.00 90.81 70 PHE A N 1
ATOM 537 C CA . PHE A 1 70 ? -15.122 3.137 14.976 1.00 90.81 70 PHE A CA 1
ATOM 538 C C . PHE A 1 70 ? -15.459 4.521 15.525 1.00 90.81 70 PHE A C 1
ATOM 540 O O . PHE A 1 70 ? -15.104 5.537 14.930 1.00 90.81 70 PHE A O 1
ATOM 547 N N . LEU A 1 71 ? -16.187 4.566 16.646 1.00 90.94 71 LEU A N 1
ATOM 548 C CA . LEU A 1 71 ? -16.663 5.813 17.267 1.00 90.94 71 LEU A CA 1
ATOM 549 C C . LEU A 1 71 ? -17.404 6.744 16.280 1.00 90.94 71 LEU A C 1
ATOM 551 O O . LEU A 1 71 ? -17.221 7.959 16.293 1.00 90.94 71 LEU A O 1
ATOM 555 N N . GLY A 1 72 ? -18.219 6.166 15.392 1.00 92.38 72 GLY A N 1
ATOM 556 C CA . GLY A 1 72 ? -18.991 6.910 14.388 1.00 92.38 72 GLY A CA 1
ATOM 557 C C . GLY A 1 72 ? -18.188 7.408 13.179 1.00 92.38 72 GLY A C 1
ATOM 558 O O . GLY A 1 72 ? -18.757 8.086 12.329 1.00 92.38 72 GLY A O 1
ATOM 559 N N . LYS A 1 73 ? -16.894 7.077 13.076 1.00 94.00 73 LYS A N 1
ATOM 560 C CA . LYS A 1 73 ? -16.046 7.395 11.918 1.00 94.00 73 LYS A CA 1
ATOM 561 C C . LYS A 1 73 ? -15.756 6.148 11.094 1.00 94.00 73 LYS A C 1
ATOM 563 O O . LYS A 1 73 ? -15.527 5.081 11.661 1.00 94.00 73 LYS A O 1
ATOM 568 N N . GLU A 1 74 ? -15.738 6.294 9.772 1.00 94.81 74 GLU A N 1
ATOM 569 C CA . GLU A 1 74 ? -15.307 5.230 8.866 1.00 94.81 74 GLU A CA 1
ATOM 570 C C . GLU A 1 74 ? -13.847 4.858 9.146 1.00 94.81 74 GLU A C 1
ATOM 572 O O . GLU A 1 74 ? -12.987 5.732 9.294 1.00 94.81 74 GLU A O 1
ATOM 577 N N . VAL A 1 75 ? -13.588 3.556 9.245 1.00 97.25 75 VAL A N 1
ATOM 578 C CA . VAL A 1 75 ? -12.249 3.004 9.439 1.00 97.25 75 VAL A CA 1
ATOM 579 C C . VAL A 1 75 ? -12.001 1.853 8.490 1.00 97.25 75 VAL A C 1
ATOM 581 O O . VAL A 1 75 ? -12.909 1.114 8.108 1.00 97.25 75 VAL A O 1
ATOM 584 N N . VAL A 1 76 ? -10.731 1.685 8.162 1.00 98.06 76 VAL A N 1
ATOM 585 C CA . VAL A 1 76 ? -10.246 0.639 7.279 1.00 98.06 76 VAL A CA 1
ATOM 586 C C . VAL A 1 76 ? -9.315 -0.288 8.062 1.00 98.06 76 VAL A C 1
ATOM 588 O O . VAL A 1 76 ? -8.443 0.169 8.805 1.00 98.06 76 VAL A O 1
ATOM 591 N N . THR A 1 77 ? -9.479 -1.593 7.860 1.00 98.50 77 THR A N 1
ATOM 592 C CA . THR A 1 77 ? -8.530 -2.627 8.290 1.00 98.50 77 THR A CA 1
ATOM 593 C C . THR A 1 77 ? -7.795 -3.134 7.062 1.00 98.50 77 THR A C 1
ATOM 595 O O . THR A 1 77 ? -8.417 -3.521 6.067 1.00 98.50 77 THR A O 1
ATOM 598 N N . THR A 1 78 ? -6.465 -3.143 7.113 1.00 98.62 78 THR A N 1
ATOM 599 C CA . THR A 1 78 ? -5.638 -3.683 6.029 1.00 98.62 78 THR A CA 1
ATOM 600 C C . THR A 1 78 ? -4.735 -4.794 6.522 1.00 98.62 78 THR A C 1
ATOM 602 O O . THR A 1 78 ? -4.404 -4.862 7.701 1.00 98.62 78 THR A O 1
ATOM 605 N N . LYS A 1 79 ? -4.301 -5.656 5.606 1.00 98.44 79 LYS A N 1
ATOM 606 C CA . LYS A 1 79 ? -3.229 -6.619 5.848 1.00 98.44 79 LYS A CA 1
ATOM 607 C C . LYS A 1 79 ? -2.418 -6.850 4.582 1.00 98.44 79 LYS A C 1
ATOM 609 O O . LYS A 1 79 ? -2.909 -6.669 3.465 1.00 98.44 79 LYS A O 1
ATOM 614 N N . GLY A 1 80 ? -1.178 -7.289 4.758 1.00 98.25 80 GLY A N 1
ATOM 615 C CA . GLY A 1 80 ? -0.391 -7.825 3.656 1.00 98.25 80 GLY A CA 1
ATOM 616 C C . GLY A 1 80 ? -1.071 -9.049 3.042 1.00 98.25 80 GLY A C 1
ATOM 617 O O . GLY A 1 80 ? -1.688 -9.849 3.753 1.00 98.25 80 GLY A O 1
ATOM 618 N N . ASP A 1 81 ? -0.944 -9.219 1.729 1.00 98.19 81 ASP A N 1
ATOM 619 C CA . ASP A 1 81 ? -1.432 -10.412 1.027 1.00 98.19 81 ASP A CA 1
A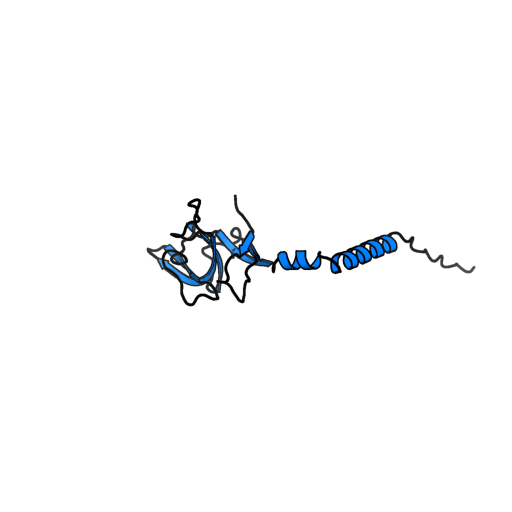TOM 620 C C . ASP A 1 81 ? -0.795 -11.698 1.585 1.00 98.19 81 ASP A C 1
ATOM 622 O O . ASP A 1 81 ? -1.489 -12.699 1.758 1.00 98.19 81 ASP A O 1
ATOM 626 N N . ALA A 1 82 ? 0.489 -11.640 1.950 1.00 97.88 82 ALA A N 1
ATOM 627 C CA . ALA A 1 82 ? 1.236 -12.725 2.585 1.00 97.88 82 ALA A CA 1
ATOM 628 C C . ALA A 1 82 ? 1.035 -12.807 4.111 1.00 97.88 82 ALA A C 1
ATOM 630 O O . ALA A 1 82 ? 1.497 -13.759 4.739 1.00 97.88 82 ALA A O 1
ATOM 631 N N . ASN A 1 83 ? 0.368 -11.824 4.724 1.00 97.06 83 ASN A N 1
ATOM 632 C CA . ASN A 1 83 ? 0.174 -11.789 6.171 1.00 97.06 83 ASN A CA 1
ATOM 633 C C . ASN A 1 83 ? -1.131 -12.512 6.562 1.00 97.06 83 ASN A C 1
ATOM 635 O O . ASN A 1 83 ? -2.177 -12.280 5.939 1.00 97.06 83 ASN A O 1
ATOM 639 N N . PRO A 1 84 ? -1.117 -13.347 7.618 1.00 96.25 84 PRO A N 1
ATOM 640 C CA . PRO A 1 84 ? -2.308 -14.074 8.059 1.00 96.25 84 PRO A CA 1
ATOM 641 C C . PRO A 1 84 ? -3.363 -13.166 8.707 1.00 96.25 84 PRO A C 1
ATOM 643 O O . PRO A 1 84 ? -4.554 -13.428 8.570 1.00 96.25 84 PRO A O 1
ATOM 646 N N . TYR A 1 85 ? -2.945 -12.091 9.378 1.00 96.56 85 TYR A N 1
ATOM 647 C CA . TYR A 1 85 ? -3.823 -11.173 10.106 1.00 96.56 85 TYR A CA 1
ATOM 648 C C . TYR A 1 85 ? -3.257 -9.745 10.130 1.00 96.56 85 TYR A C 1
ATOM 650 O O . TYR A 1 85 ? -2.076 -9.532 9.843 1.00 96.56 85 TYR A O 1
ATOM 658 N N . SER A 1 86 ? -4.123 -8.789 10.469 1.00 97.25 86 SER A N 1
ATOM 659 C CA . SER A 1 86 ? -3.785 -7.392 10.767 1.00 97.25 86 SER A CA 1
ATOM 660 C C . SER A 1 86 ? -3.237 -7.244 12.190 1.00 97.25 86 SER A C 1
ATOM 662 O O . SER A 1 86 ? -3.589 -8.009 13.088 1.00 97.25 86 SER A O 1
ATOM 664 N N . ILE A 1 87 ? -2.393 -6.244 12.404 1.00 97.62 87 ILE A N 1
ATOM 665 C CA . ILE A 1 87 ? -1.759 -5.895 13.671 1.00 97.62 87 ILE A CA 1
ATOM 666 C C . ILE A 1 87 ? -2.339 -4.552 14.166 1.00 97.62 87 ILE A C 1
ATOM 668 O O . ILE A 1 87 ? -2.141 -3.519 13.514 1.00 97.62 87 ILE A O 1
ATOM 672 N N . PRO A 1 88 ? -3.016 -4.530 15.333 1.00 96.50 88 PRO A N 1
ATOM 673 C CA . PRO A 1 88 ? -3.509 -3.297 15.947 1.00 96.50 88 PRO A CA 1
ATOM 674 C C . PRO A 1 88 ? -2.410 -2.241 16.127 1.00 96.50 88 PRO A C 1
ATOM 676 O O . PRO A 1 88 ? -1.275 -2.576 16.462 1.00 96.50 88 PRO A O 1
ATOM 679 N N . GLY A 1 89 ? -2.738 -0.975 15.868 1.00 94.50 89 GLY A N 1
ATOM 680 C CA . GLY A 1 89 ? -1.796 0.151 15.916 1.00 94.50 89 GLY A CA 1
ATOM 681 C C . GLY A 1 89 ? -0.879 0.257 14.690 1.00 94.50 89 GLY A C 1
ATOM 682 O O . GLY A 1 89 ? -0.226 1.282 14.491 1.00 94.50 89 GLY A O 1
ATOM 683 N N . ILE A 1 90 ? -0.848 -0.760 13.821 1.00 96.81 90 ILE A N 1
ATOM 684 C CA . ILE A 1 90 ? -0.019 -0.775 12.611 1.00 96.81 90 ILE A CA 1
ATOM 685 C C . ILE A 1 90 ? -0.879 -0.611 11.367 1.00 96.81 90 ILE A C 1
ATOM 687 O O . ILE A 1 90 ? -0.713 0.368 10.648 1.00 96.81 90 ILE A O 1
ATOM 691 N N . ASP A 1 91 ? -1.781 -1.554 11.107 1.00 97.31 91 ASP A N 1
ATOM 692 C CA . ASP A 1 91 ? -2.591 -1.613 9.884 1.00 97.31 91 ASP A CA 1
ATOM 693 C C . ASP A 1 91 ? -4.108 -1.693 10.164 1.00 97.31 91 ASP A C 1
ATOM 695 O O . ASP A 1 91 ? -4.912 -1.824 9.233 1.00 97.31 91 ASP A O 1
ATOM 699 N N . PHE A 1 92 ? -4.485 -1.515 11.439 1.00 96.12 92 PHE A N 1
ATOM 700 C CA . PHE A 1 92 ? -5.842 -1.275 11.940 1.00 96.12 92 PHE A CA 1
ATOM 701 C C . PHE A 1 92 ? -5.831 -0.571 13.319 1.00 96.12 92 PHE A C 1
ATOM 703 O O . PHE A 1 92 ? -4.970 -0.887 14.143 1.00 96.12 92 PHE A O 1
ATOM 710 N N . PRO A 1 93 ? -6.805 0.310 13.625 1.00 96.75 93 PRO A N 1
ATOM 711 C CA . PRO A 1 93 ? -7.735 0.949 12.692 1.00 96.75 93 PRO A CA 1
ATOM 712 C C . PRO A 1 93 ? -7.042 2.062 11.895 1.00 96.75 93 PRO A C 1
ATOM 714 O O . PRO A 1 93 ? -6.232 2.811 12.438 1.00 96.75 93 PRO A O 1
ATOM 717 N N . LEU A 1 94 ? -7.371 2.187 10.608 1.00 98.00 94 LEU A N 1
ATOM 718 C CA . LEU A 1 94 ? -6.894 3.278 9.758 1.00 98.00 94 LEU A CA 1
ATOM 719 C C . LEU A 1 94 ? -8.018 4.276 9.506 1.00 98.00 94 LEU A C 1
ATOM 721 O O . LEU A 1 94 ? -9.065 3.912 8.971 1.00 98.00 94 LEU A O 1
ATOM 725 N N . PHE A 1 95 ? -7.775 5.534 9.856 1.00 97.38 95 PHE A N 1
ATOM 726 C CA . PHE A 1 95 ? -8.665 6.652 9.563 1.00 97.38 95 PHE A CA 1
ATOM 727 C C . PHE A 1 95 ? -8.191 7.416 8.320 1.00 97.38 95 PHE A C 1
ATOM 729 O O . PHE A 1 95 ? -7.109 7.166 7.775 1.00 97.38 95 PHE A O 1
ATOM 736 N N . MET A 1 96 ? -8.986 8.395 7.886 1.00 96.50 96 MET A N 1
ATOM 737 C CA . MET A 1 96 ? -8.668 9.243 6.735 1.00 96.50 96 MET A CA 1
ATOM 738 C C . MET A 1 96 ? -7.307 9.943 6.880 1.00 96.50 96 MET A C 1
ATOM 740 O O . MET A 1 96 ? -6.615 10.149 5.886 1.00 96.50 96 MET A O 1
ATOM 744 N N . GLU A 1 97 ? -6.876 10.268 8.100 1.00 96.44 97 GLU A N 1
ATOM 745 C CA . GLU A 1 97 ? -5.595 10.935 8.359 1.00 96.44 97 GLU A CA 1
ATOM 746 C C . GLU A 1 97 ? -4.386 10.017 8.105 1.00 96.44 97 GLU A C 1
ATOM 748 O O . GLU A 1 97 ? -3.290 10.489 7.785 1.00 96.44 97 GLU A O 1
ATOM 753 N N . ASN A 1 98 ? -4.580 8.698 8.205 1.00 97.69 98 ASN A N 1
ATOM 754 C CA . ASN A 1 98 ? -3.561 7.709 7.862 1.00 97.69 98 ASN A CA 1
ATOM 755 C C . ASN A 1 98 ? -3.432 7.535 6.344 1.00 97.69 98 ASN A C 1
ATOM 757 O O . ASN A 1 98 ? -2.358 7.174 5.855 1.00 97.69 98 ASN A O 1
ATOM 761 N N . TYR A 1 99 ? -4.507 7.775 5.593 1.00 97.81 99 TYR A N 1
ATOM 762 C CA . TYR A 1 99 ? -4.582 7.494 4.166 1.00 97.81 99 TYR A CA 1
ATOM 763 C C . TYR A 1 99 ? -3.651 8.391 3.343 1.00 97.81 99 TYR A C 1
ATOM 765 O O . TYR A 1 99 ? -3.648 9.617 3.460 1.00 97.81 99 TYR A O 1
ATOM 773 N N . VAL A 1 100 ? -2.853 7.770 2.472 1.00 97.75 100 VAL A N 1
ATOM 774 C CA . VAL A 1 100 ? -1.982 8.487 1.532 1.00 97.75 100 VAL A CA 1
ATOM 775 C C . VAL A 1 100 ? -2.559 8.417 0.122 1.00 97.75 100 VAL A C 1
ATOM 777 O O . VAL A 1 100 ? -2.656 9.448 -0.546 1.00 97.75 100 VAL A O 1
ATOM 780 N N . GLY A 1 101 ? -2.962 7.226 -0.325 1.00 97.94 101 GLY A N 1
ATOM 781 C CA . GLY A 1 101 ? -3.612 7.034 -1.619 1.00 97.94 101 GLY A CA 1
ATOM 782 C C . GLY A 1 101 ? -3.832 5.570 -1.983 1.00 97.94 101 GLY A C 1
ATOM 783 O O . GLY A 1 101 ? -3.246 4.666 -1.390 1.00 97.94 101 GLY A O 1
ATOM 784 N N . LYS A 1 102 ? -4.667 5.340 -2.993 1.00 98.50 102 LYS A N 1
ATOM 785 C CA . LYS A 1 102 ? -4.992 4.022 -3.536 1.00 98.50 102 LYS A CA 1
ATOM 786 C C . LYS A 1 102 ? -4.028 3.690 -4.659 1.00 98.50 102 LYS A C 1
ATOM 788 O O . LYS A 1 102 ? -3.769 4.528 -5.524 1.00 98.50 102 LYS A O 1
ATOM 793 N N . VAL A 1 103 ? -3.504 2.470 -4.649 1.00 98.19 103 VAL A N 1
ATOM 794 C CA . VAL A 1 103 ? -2.641 1.954 -5.710 1.00 98.19 103 VAL A CA 1
ATOM 795 C C . VAL A 1 103 ? -3.477 1.769 -6.971 1.00 98.19 103 VAL A C 1
ATOM 797 O O . VAL A 1 103 ? -4.451 1.020 -6.982 1.00 98.19 103 VAL A O 1
ATOM 800 N N . VAL A 1 104 ? -3.084 2.459 -8.039 1.00 97.50 104 VAL A N 1
ATOM 801 C CA . VAL A 1 104 ? -3.739 2.390 -9.355 1.00 97.50 104 VAL A CA 1
ATOM 802 C C . VAL A 1 104 ? -2.893 1.656 -10.388 1.00 97.50 104 VAL A C 1
ATOM 804 O O . VAL A 1 104 ? -3.417 1.216 -11.407 1.00 97.50 104 VAL A O 1
ATOM 807 N N . TYR A 1 105 ? -1.588 1.524 -10.142 1.00 96.44 105 TYR A N 1
ATOM 808 C CA . TYR A 1 105 ? -0.678 0.820 -11.036 1.00 96.44 105 TYR A CA 1
ATOM 809 C C . TYR A 1 105 ? 0.534 0.271 -10.280 1.00 96.44 105 TYR A C 1
ATOM 811 O O . TYR A 1 105 ? 0.973 0.863 -9.292 1.00 96.44 105 TYR A O 1
ATOM 819 N N . VAL A 1 106 ? 1.086 -0.843 -10.762 1.00 95.62 106 VAL A N 1
ATOM 820 C CA . VAL A 1 106 ? 2.308 -1.464 -10.237 1.00 95.62 106 VAL A CA 1
ATOM 821 C C . VAL A 1 106 ? 3.291 -1.605 -11.390 1.00 95.62 106 VAL A C 1
ATOM 823 O O . VAL A 1 106 ? 2.983 -2.239 -12.396 1.00 95.62 106 VAL A O 1
ATOM 826 N N . ILE A 1 107 ? 4.464 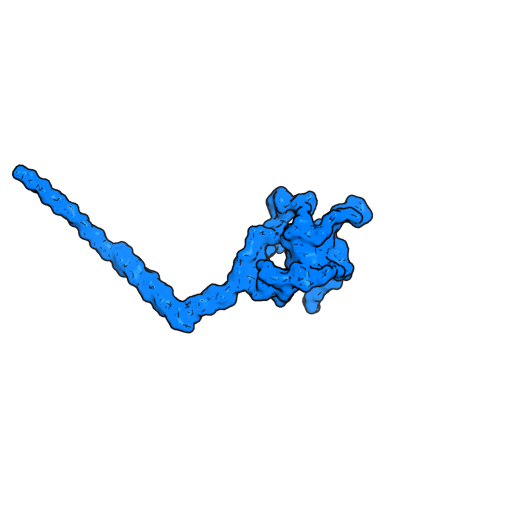-1.000 -11.246 1.00 92.75 107 ILE A N 1
ATOM 827 C CA . ILE A 1 107 ? 5.581 -1.136 -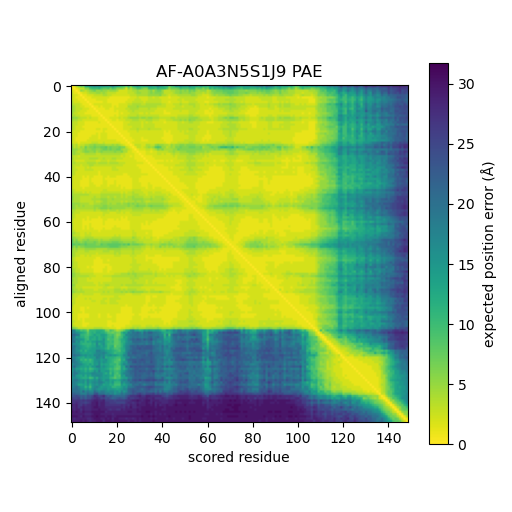12.177 1.00 92.75 107 ILE A CA 1
ATOM 828 C C . ILE A 1 107 ? 6.490 -2.237 -11.623 1.00 92.75 107 ILE A C 1
ATOM 830 O O . ILE A 1 107 ? 7.074 -2.045 -10.551 1.00 92.75 107 ILE A O 1
ATOM 834 N N . PRO A 1 108 ? 6.632 -3.373 -12.326 1.00 89.12 108 PRO A N 1
ATOM 835 C CA . PRO A 1 108 ? 7.538 -4.430 -11.907 1.00 89.12 108 PRO A CA 1
ATOM 836 C C . PRO A 1 108 ? 8.981 -3.927 -11.858 1.00 89.12 108 PRO A C 1
ATOM 838 O O . PRO A 1 108 ? 9.411 -3.212 -12.764 1.00 89.12 108 PRO A O 1
ATOM 841 N N . LYS A 1 109 ? 9.708 -4.319 -10.808 1.00 73.62 109 LYS A N 1
ATOM 842 C CA . LYS A 1 109 ? 11.159 -4.163 -10.585 1.00 73.62 109 LYS A CA 1
ATOM 843 C C . LYS A 1 109 ? 11.906 -3.347 -11.653 1.00 73.62 109 LYS A C 1
ATOM 845 O O . LYS A 1 109 ? 12.397 -3.900 -12.641 1.00 73.62 109 LYS A O 1
ATOM 850 N N . ILE A 1 110 ? 12.146 -2.058 -11.385 1.00 65.19 110 ILE A N 1
ATOM 851 C CA . ILE A 1 110 ? 13.075 -1.250 -12.205 1.00 65.19 110 ILE A CA 1
ATOM 852 C C . ILE A 1 110 ? 14.475 -1.893 -12.249 1.00 65.19 110 ILE A C 1
ATOM 854 O O . ILE A 1 110 ? 15.155 -1.808 -13.268 1.00 65.19 110 ILE A O 1
ATOM 858 N N . GLY A 1 111 ? 14.874 -2.627 -11.202 1.00 56.34 111 GLY A N 1
ATOM 859 C CA . GLY A 1 111 ? 16.127 -3.393 -11.184 1.00 56.34 111 GLY A CA 1
ATOM 860 C C . GLY A 1 111 ? 16.250 -4.438 -12.306 1.00 56.34 111 GLY A C 1
ATOM 861 O O . GLY A 1 111 ? 17.349 -4.713 -12.784 1.00 56.34 111 GLY A O 1
ATOM 862 N N . THR A 1 112 ? 15.134 -4.993 -12.791 1.00 58.50 112 THR A N 1
ATOM 863 C CA . THR A 1 112 ? 15.145 -5.887 -13.960 1.00 58.50 112 THR A CA 1
ATOM 864 C C . THR A 1 112 ? 15.318 -5.097 -15.258 1.00 58.50 112 THR A C 1
ATOM 866 O O . THR A 1 112 ? 16.018 -5.554 -16.155 1.00 58.50 112 THR A O 1
ATOM 869 N N . ILE A 1 113 ? 14.771 -3.879 -15.348 1.00 61.16 113 ILE A N 1
ATOM 870 C CA . ILE A 1 113 ? 15.007 -2.983 -16.493 1.00 61.16 113 ILE A CA 1
ATOM 871 C C . ILE A 1 113 ? 16.485 -2.592 -16.560 1.00 61.16 113 ILE A C 1
ATOM 873 O O . ILE A 1 113 ? 17.085 -2.654 -17.632 1.00 61.16 113 ILE A O 1
ATOM 877 N N . SER A 1 114 ? 17.109 -2.260 -15.425 1.00 60.06 114 SER A N 1
ATOM 878 C CA . SER A 1 114 ? 18.551 -2.005 -15.411 1.00 60.06 114 SER A CA 1
ATOM 879 C C . SER A 1 114 ? 19.351 -3.247 -15.804 1.00 60.06 114 SER A C 1
ATOM 881 O O . SER A 1 114 ? 20.349 -3.104 -16.497 1.00 60.06 114 SER A O 1
ATOM 883 N N . MET A 1 115 ? 18.889 -4.458 -15.457 1.00 60.81 115 MET A N 1
ATOM 884 C CA . MET A 1 115 ? 19.507 -5.716 -15.901 1.00 60.81 115 MET A CA 1
ATOM 885 C C . MET A 1 115 ? 19.432 -5.900 -17.429 1.00 60.81 115 MET A C 1
ATOM 887 O O . MET A 1 115 ? 20.412 -6.324 -18.032 1.00 60.81 115 MET A O 1
ATOM 891 N N . ILE A 1 116 ? 18.337 -5.500 -18.086 1.00 66.31 116 ILE A N 1
ATOM 892 C CA . ILE A 1 116 ? 18.224 -5.499 -19.562 1.00 66.31 116 ILE A CA 1
ATOM 893 C C . ILE A 1 116 ? 19.227 -4.524 -20.205 1.00 66.31 116 ILE A C 1
ATOM 895 O O . ILE A 1 116 ? 19.717 -4.764 -21.304 1.00 66.31 116 ILE A O 1
ATOM 899 N N . LEU A 1 117 ? 19.571 -3.438 -19.513 1.00 69.00 117 LEU A N 1
ATOM 900 C CA . LEU A 1 117 ? 20.559 -2.453 -19.963 1.00 69.00 117 LEU A CA 1
ATOM 901 C C . LEU A 1 117 ? 22.006 -2.817 -19.581 1.00 69.00 117 LEU A C 1
ATOM 903 O O . LEU A 1 117 ? 22.916 -2.023 -19.827 1.00 69.00 117 LEU A O 1
ATOM 907 N N . THR A 1 118 ? 22.249 -4.003 -19.015 1.00 76.06 118 THR A N 1
ATOM 908 C CA . THR A 1 118 ? 23.615 -4.502 -18.790 1.00 76.06 118 THR A CA 1
ATOM 909 C C . THR A 1 118 ? 24.153 -5.276 -20.004 1.00 76.06 118 THR A C 1
ATOM 911 O O . THR A 1 118 ? 23.373 -5.801 -20.808 1.00 76.06 118 THR A O 1
ATOM 914 N N . PRO A 1 119 ? 25.488 -5.350 -20.184 1.00 81.06 119 PRO A N 1
ATOM 915 C CA . PRO A 1 119 ? 26.096 -6.211 -21.193 1.00 81.06 119 PRO A CA 1
ATOM 916 C C . PRO A 1 119 ? 25.668 -7.681 -21.068 1.00 81.06 119 PRO A C 1
ATOM 918 O O . PRO A 1 119 ? 25.560 -8.185 -19.951 1.00 81.06 119 PRO A O 1
ATOM 921 N N . PRO A 1 120 ? 25.468 -8.396 -22.194 1.00 85.31 120 PRO A N 1
ATOM 922 C CA . PRO A 1 120 ? 25.689 -7.951 -23.576 1.00 85.31 120 PRO A CA 1
ATOM 923 C C . PRO A 1 120 ? 24.455 -7.315 -24.246 1.00 85.31 120 PRO A C 1
ATOM 925 O O . PRO A 1 120 ? 24.542 -6.865 -25.388 1.00 85.31 120 PRO A O 1
ATOM 928 N N . ILE A 1 121 ? 23.297 -7.302 -23.576 1.00 85.31 121 ILE A N 1
ATOM 929 C CA . ILE A 1 121 ? 22.001 -6.940 -24.178 1.00 8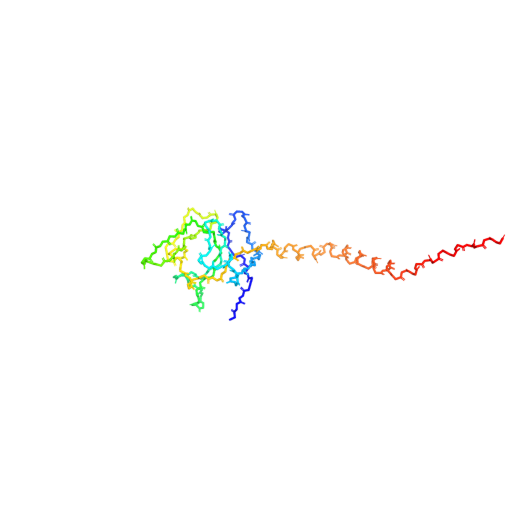5.31 121 ILE A CA 1
ATOM 930 C C . ILE A 1 121 ? 21.980 -5.469 -24.616 1.00 85.31 121 ILE A C 1
ATOM 932 O O . ILE A 1 121 ? 21.449 -5.141 -25.679 1.00 85.31 121 ILE A O 1
ATOM 936 N N . ASN A 1 122 ? 22.626 -4.586 -23.855 1.00 86.69 122 ASN A N 1
ATOM 937 C CA . ASN A 1 122 ? 22.746 -3.172 -24.207 1.00 86.69 122 ASN A CA 1
ATOM 938 C C . ASN A 1 122 ? 23.396 -2.927 -25.583 1.00 86.69 122 ASN A C 1
ATOM 940 O O . ASN A 1 122 ? 22.944 -2.045 -26.312 1.00 86.69 122 ASN A O 1
ATOM 944 N N . TYR A 1 123 ? 24.393 -3.725 -25.978 1.00 91.12 123 TYR A N 1
ATOM 945 C CA . TYR A 1 123 ? 25.046 -3.609 -27.284 1.00 91.12 123 TYR A CA 1
ATOM 946 C C . TYR A 1 123 ? 24.095 -3.966 -28.424 1.00 91.12 123 TYR A C 1
ATOM 948 O O . TYR A 1 123 ? 24.099 -3.304 -29.460 1.00 91.12 123 TYR A O 1
ATOM 956 N N . ILE A 1 124 ? 23.242 -4.973 -28.216 1.00 92.62 124 ILE A N 1
ATOM 957 C CA . ILE A 1 124 ? 22.222 -5.378 -29.188 1.00 92.62 124 ILE A CA 1
ATOM 958 C C . ILE A 1 124 ? 21.217 -4.237 -29.382 1.00 92.62 124 ILE A C 1
ATOM 960 O O . ILE A 1 124 ? 20.914 -3.865 -30.515 1.00 92.62 124 ILE A O 1
ATOM 964 N N . ILE A 1 125 ? 20.755 -3.627 -28.285 1.00 90.12 125 ILE A N 1
ATOM 965 C CA . ILE A 1 125 ? 19.834 -2.482 -28.330 1.00 90.12 125 ILE A CA 1
ATOM 966 C C . ILE A 1 125 ? 20.479 -1.292 -29.060 1.00 90.12 125 ILE A C 1
ATOM 968 O O . ILE A 1 125 ? 19.853 -0.710 -29.947 1.00 90.12 125 ILE A O 1
ATOM 972 N N . MET A 1 126 ? 21.739 -0.955 -28.750 1.00 92.31 126 MET A N 1
ATOM 973 C CA . MET A 1 126 ? 22.463 0.122 -29.442 1.00 92.31 126 MET A CA 1
ATOM 974 C C . MET A 1 126 ? 22.611 -0.153 -30.944 1.00 92.31 126 MET A C 1
ATOM 976 O O . MET A 1 126 ? 22.379 0.750 -31.747 1.00 92.31 126 MET A O 1
ATOM 980 N N . ALA A 1 127 ? 22.936 -1.388 -31.339 1.00 94.38 127 ALA A N 1
ATOM 981 C CA . ALA A 1 127 ? 23.065 -1.764 -32.746 1.00 94.38 127 ALA A CA 1
ATOM 982 C C . ALA A 1 127 ? 21.742 -1.605 -33.516 1.00 94.38 127 ALA A C 1
ATOM 984 O O . ALA A 1 127 ? 21.744 -1.089 -34.634 1.00 94.38 127 ALA A O 1
ATOM 985 N N . ILE A 1 128 ? 20.608 -1.980 -32.907 1.00 95.12 128 ILE A N 1
ATOM 986 C CA . ILE A 1 128 ? 19.274 -1.806 -33.504 1.00 95.12 128 ILE A CA 1
ATOM 987 C C . ILE A 1 128 ? 18.947 -0.320 -33.684 1.00 95.12 128 ILE A C 1
ATOM 989 O O . ILE A 1 128 ? 18.529 0.081 -34.769 1.00 95.12 128 ILE A O 1
ATOM 993 N N . ILE A 1 129 ? 19.166 0.509 -32.655 1.00 95.19 129 ILE A N 1
ATOM 994 C CA . ILE A 1 129 ? 18.901 1.956 -32.726 1.00 95.19 129 ILE A CA 1
ATOM 995 C C . ILE A 1 129 ? 19.739 2.598 -33.839 1.00 95.19 129 ILE A C 1
ATOM 997 O O . ILE A 1 129 ? 19.198 3.325 -34.669 1.00 95.19 129 ILE A O 1
ATOM 1001 N N . ILE A 1 130 ? 21.039 2.289 -33.908 1.00 95.94 130 ILE A N 1
ATOM 1002 C CA . ILE A 1 130 ? 21.934 2.797 -34.959 1.00 95.94 130 ILE A CA 1
ATOM 1003 C C . ILE A 1 130 ? 21.470 2.329 -36.346 1.00 95.94 130 ILE A C 1
ATOM 1005 O O . ILE A 1 130 ? 21.402 3.136 -37.271 1.00 95.94 130 ILE A O 1
ATOM 1009 N N . GLY A 1 131 ? 21.106 1.053 -36.498 1.00 95.12 131 GLY A N 1
ATOM 1010 C CA . GLY A 1 131 ? 20.602 0.509 -37.761 1.00 95.12 131 GLY A CA 1
ATOM 1011 C C . GLY A 1 131 ? 19.319 1.194 -38.239 1.00 95.12 131 GLY A C 1
ATOM 1012 O O . GLY A 1 131 ? 19.211 1.540 -39.416 1.00 95.12 131 GLY A O 1
ATOM 1013 N N . LEU A 1 132 ? 18.375 1.455 -37.329 1.00 95.06 132 LEU A N 1
ATOM 1014 C CA . LEU A 1 132 ? 17.142 2.188 -37.629 1.00 95.06 132 LEU A CA 1
ATOM 1015 C C . LEU A 1 132 ? 17.421 3.643 -38.018 1.00 95.06 132 LEU A C 1
ATOM 1017 O O . LEU A 1 132 ? 16.821 4.139 -38.972 1.00 95.06 132 LEU A O 1
ATOM 1021 N N . LEU A 1 133 ? 18.360 4.309 -37.339 1.00 93.75 133 LEU A N 1
ATOM 1022 C CA . LEU A 1 133 ? 18.785 5.662 -37.702 1.00 93.75 133 LEU A CA 1
ATOM 1023 C C . LEU A 1 133 ? 19.385 5.688 -39.114 1.00 93.75 133 LEU A C 1
ATOM 1025 O O . LEU A 1 133 ? 18.945 6.483 -39.943 1.00 93.75 133 LEU A O 1
ATOM 1029 N N . ILE A 1 134 ? 20.304 4.770 -39.434 1.00 93.19 134 ILE A N 1
ATOM 1030 C CA . ILE A 1 134 ? 20.896 4.650 -40.779 1.00 93.19 134 ILE A CA 1
ATOM 1031 C C . ILE A 1 134 ? 19.817 4.386 -41.836 1.00 93.19 134 ILE A C 1
ATOM 1033 O O . ILE A 1 134 ? 19.826 5.010 -42.898 1.00 93.19 134 ILE A O 1
ATOM 1037 N N . TYR A 1 135 ? 18.876 3.481 -41.556 1.00 93.25 135 TYR A N 1
ATOM 1038 C CA . TYR A 1 135 ? 17.763 3.195 -42.458 1.00 93.25 135 TYR A CA 1
ATOM 1039 C C . TYR A 1 135 ? 16.888 4.431 -42.695 1.00 93.25 135 TYR A C 1
ATOM 1041 O O . TYR A 1 135 ? 16.533 4.712 -43.836 1.00 93.25 135 TYR A O 1
ATOM 1049 N N . SER A 1 136 ? 16.590 5.201 -41.645 1.00 89.62 136 SER A N 1
ATOM 1050 C CA . SER A 1 136 ? 15.755 6.405 -41.745 1.00 89.62 136 SER A CA 1
ATOM 1051 C C . SER A 1 136 ? 16.398 7.534 -42.559 1.00 89.62 136 SER A C 1
ATOM 1053 O O . SER A 1 136 ? 15.689 8.328 -43.170 1.00 89.62 136 SER A O 1
ATOM 1055 N N . ILE A 1 137 ? 17.733 7.583 -42.602 1.00 88.62 137 ILE A N 1
ATOM 1056 C CA . ILE A 1 137 ? 18.506 8.592 -43.340 1.00 88.62 137 ILE A CA 1
ATOM 1057 C C . ILE A 1 137 ? 18.677 8.207 -44.821 1.00 88.62 137 ILE A C 1
ATOM 1059 O O . ILE A 1 137 ? 19.020 9.063 -45.638 1.00 88.62 137 ILE A O 1
ATOM 1063 N N . ARG A 1 138 ? 18.424 6.948 -45.221 1.00 82.69 138 ARG A N 1
ATOM 1064 C CA . ARG A 1 138 ? 18.522 6.563 -46.638 1.00 82.69 138 ARG A CA 1
ATOM 1065 C C . ARG A 1 138 ? 17.480 7.331 -47.463 1.00 82.69 138 ARG A C 1
ATOM 1067 O O . ARG A 1 138 ? 16.284 7.173 -47.211 1.00 82.69 138 ARG A O 1
ATOM 1074 N N . PRO A 1 139 ? 17.898 8.113 -48.477 1.00 73.50 139 PRO A N 1
ATOM 1075 C CA . PRO A 1 139 ? 16.958 8.808 -49.340 1.00 73.50 139 PRO A CA 1
ATOM 1076 C C . PRO A 1 139 ? 16.090 7.770 -50.049 1.00 73.50 139 PRO A C 1
ATOM 1078 O O . PRO A 1 139 ? 16.593 6.841 -50.688 1.00 73.50 139 PRO A O 1
ATOM 1081 N N . ARG A 1 140 ? 14.771 7.905 -49.899 1.00 72.38 140 ARG A N 1
ATOM 1082 C CA . ARG A 1 140 ? 13.801 7.061 -50.594 1.00 72.38 140 ARG A CA 1
ATOM 1083 C C . ARG A 1 140 ? 13.997 7.302 -52.092 1.00 72.38 140 ARG A C 1
ATOM 1085 O O . ARG A 1 140 ? 13.826 8.430 -52.547 1.00 72.38 140 ARG A O 1
ATOM 1092 N N . LYS A 1 141 ? 14.400 6.273 -52.848 1.00 63.12 141 LYS A N 1
ATOM 1093 C CA . LYS A 1 141 ? 14.428 6.348 -54.314 1.00 63.12 141 LYS A CA 1
ATOM 1094 C C . LYS A 1 141 ? 12.999 6.640 -54.766 1.00 63.12 141 LYS A C 1
ATOM 1096 O O . LYS A 1 141 ? 12.120 5.807 -54.572 1.00 63.12 141 LYS A O 1
ATOM 1101 N N . VAL A 1 142 ? 12.774 7.841 -55.287 1.00 63.22 142 VAL A N 1
ATOM 1102 C CA . VAL A 1 142 ? 11.545 8.164 -56.006 1.00 63.22 142 VAL A CA 1
ATOM 1103 C C . VAL A 1 142 ? 11.665 7.438 -57.338 1.00 63.22 142 VAL A C 1
ATOM 1105 O O . VAL A 1 142 ? 12.558 7.732 -58.132 1.00 63.22 142 VAL A O 1
ATOM 1108 N N . GLU A 1 143 ? 10.853 6.405 -57.520 1.00 63.31 143 GLU A N 1
ATOM 1109 C CA . GLU A 1 143 ? 10.751 5.707 -58.792 1.00 63.31 143 GLU A CA 1
ATOM 1110 C C . GLU A 1 143 ? 10.015 6.645 -59.749 1.00 63.31 143 GLU A C 1
ATOM 1112 O O . GLU A 1 143 ? 8.841 6.949 -59.556 1.00 63.31 143 GLU A O 1
ATOM 1117 N N . HIS A 1 144 ? 10.749 7.208 -60.709 1.00 55.72 144 HIS A N 1
ATOM 1118 C CA . HIS A 1 144 ? 10.145 7.978 -61.783 1.00 55.72 144 HIS A CA 1
ATOM 1119 C C . HIS A 1 144 ? 9.470 6.986 -62.727 1.00 55.72 144 HIS A C 1
ATOM 1121 O O . HIS A 1 144 ? 10.137 6.267 -63.471 1.00 55.72 144 HIS A O 1
ATOM 1127 N N . GLU A 1 145 ? 8.147 6.921 -62.638 1.00 59.59 145 GLU A N 1
ATOM 1128 C CA . GLU A 1 145 ? 7.302 6.246 -63.610 1.00 59.59 145 GLU A CA 1
ATOM 1129 C C . GLU A 1 145 ? 7.511 6.958 -64.956 1.00 59.59 145 GLU A C 1
ATOM 1131 O O . GLU A 1 145 ? 7.184 8.133 -65.117 1.00 59.59 145 GLU A O 1
ATOM 1136 N N . ASN A 1 146 ? 8.192 6.286 -65.886 1.00 55.94 146 ASN A N 1
ATOM 1137 C CA . ASN A 1 146 ? 8.434 6.822 -67.219 1.00 55.94 146 ASN A CA 1
ATOM 1138 C C . ASN A 1 146 ? 7.099 6.848 -67.973 1.00 55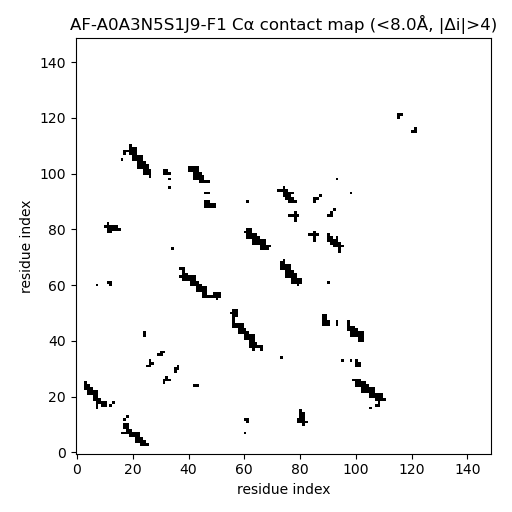.94 146 ASN A C 1
ATOM 1140 O O . ASN A 1 146 ? 6.632 5.806 -68.438 1.00 55.94 146 ASN A O 1
ATOM 1144 N N . GLU A 1 147 ? 6.507 8.033 -68.115 1.00 60.12 147 GLU A N 1
ATOM 1145 C CA . GLU A 1 147 ? 5.440 8.278 -69.083 1.00 60.12 147 GLU A CA 1
ATOM 1146 C C . GLU A 1 147 ? 5.986 7.971 -70.485 1.00 60.12 147 GLU A C 1
ATOM 1148 O O . GLU A 1 147 ? 6.894 8.632 -70.994 1.00 60.12 147 GLU A O 1
ATOM 1153 N N . THR A 1 148 ? 5.473 6.900 -71.085 1.00 64.38 148 THR A N 1
ATOM 1154 C CA . THR A 1 148 ? 5.702 6.568 -72.491 1.00 64.38 148 THR A CA 1
ATOM 1155 C C . THR A 1 148 ? 4.686 7.347 -73.321 1.00 64.38 148 THR A C 1
ATOM 1157 O O . THR A 1 148 ? 3.487 7.258 -73.065 1.00 64.38 148 THR A O 1
ATOM 1160 N N . VAL A 1 149 ? 5.203 8.151 -74.256 1.00 61.38 149 VAL A N 1
ATOM 1161 C CA . VAL A 1 149 ? 4.458 8.934 -75.261 1.00 61.38 149 VAL A CA 1
ATOM 1162 C C . VAL A 1 149 ? 3.694 8.020 -76.211 1.00 61.38 149 VAL A C 1
ATOM 1164 O O . VAL A 1 149 ? 4.289 6.998 -76.627 1.00 61.38 149 VAL A O 1
#

Mean predicted aligned error: 9.5 Å

Nearest PDB structures (foldseek):
  4qqg-assembly7_G  TM=7.069E-01  e=6.948E-01  Homo sapiens
  2eko-assembly1_A  TM=6.184E-01  e=1.246E+00  Homo sapiens
  1y4h-assembly1_A  TM=4.429E-01  e=1.322E+00  Staphylococcus aureus
  6vee-assembly1_A  TM=4.604E-01  e=1.401E+00  Mus musculus
  7yt9-assembly1_A  TM=4.922E-01  e=2.825E+00  Arabidopsis thaliana

pLDDT: mean 90.51, std 11.68, range [55.72, 98.69]